Protein AF-A0A3N5JFJ9-F1 (afdb_monomer)

pLDDT: mean 79.12, std 20.41, range [39.06, 98.81]

Structure (mmCIF, N/CA/C/O backbone):
data_AF-A0A3N5JFJ9-F1
#
_entry.id   AF-A0A3N5JFJ9-F1
#
loop_
_atom_site.group_PDB
_atom_site.id
_atom_site.type_symbol
_atom_site.label_atom_id
_atom_site.label_alt_id
_atom_site.label_comp_id
_atom_site.label_asym_id
_atom_site.label_entity_id
_atom_site.label_seq_id
_atom_site.pdbx_PDB_ins_code
_atom_site.Cartn_x
_atom_site.Cartn_y
_atom_site.Cartn_z
_atom_site.occupancy
_atom_site.B_iso_or_equiv
_atom_site.auth_seq_id
_atom_site.auth_comp_id
_atom_site.auth_asym_id
_atom_site.auth_atom_id
_atom_site.pdbx_PDB_model_num
ATOM 1 N N . MET A 1 1 ? -21.933 29.190 -49.674 1.00 53.38 1 MET A N 1
ATOM 2 C CA . MET A 1 1 ? -20.511 29.135 -49.248 1.00 53.38 1 MET A CA 1
ATOM 3 C C . MET A 1 1 ? -19.899 27.724 -49.278 1.00 53.38 1 MET A C 1
ATOM 5 O O . MET A 1 1 ? -18.706 27.602 -49.064 1.00 53.38 1 MET A O 1
ATOM 9 N N . LEU A 1 2 ? -20.649 26.671 -49.641 1.00 54.38 2 LEU A N 1
ATOM 10 C CA . LEU A 1 2 ? -20.166 25.278 -49.616 1.00 54.38 2 LEU A CA 1
ATOM 11 C C . LEU A 1 2 ? -19.364 24.843 -50.866 1.00 54.38 2 LEU A C 1
ATOM 13 O O . LEU A 1 2 ? -18.671 23.836 -50.851 1.00 54.38 2 LEU A O 1
ATOM 17 N N . LYS A 1 3 ? -19.412 25.621 -51.956 1.00 52.00 3 LYS A N 1
ATOM 18 C CA . LYS A 1 3 ? -18.804 25.254 -53.252 1.00 52.00 3 LYS A CA 1
ATOM 19 C C . LYS A 1 3 ? -17.309 25.593 -53.380 1.00 52.00 3 LYS A C 1
ATOM 21 O O . LYS A 1 3 ? -16.686 25.204 -54.358 1.00 52.00 3 LYS A O 1
ATOM 26 N N . ARG A 1 4 ? -16.735 26.320 -52.410 1.00 53.75 4 ARG A N 1
ATOM 27 C CA . ARG A 1 4 ? -15.309 26.716 -52.392 1.00 53.75 4 ARG A CA 1
ATOM 28 C C . ARG A 1 4 ? -14.448 25.904 -51.414 1.00 53.75 4 ARG A C 1
ATOM 30 O O . ARG A 1 4 ? -13.233 26.024 -51.462 1.00 53.75 4 ARG A O 1
ATOM 37 N N . MET A 1 5 ? -15.050 25.065 -50.564 1.00 56.25 5 MET A N 1
ATOM 38 C CA . MET A 1 5 ? -14.323 24.273 -49.554 1.00 56.25 5 MET A CA 1
ATOM 39 C C . MET A 1 5 ? -13.845 22.905 -50.064 1.00 56.25 5 MET A C 1
ATOM 41 O O . MET A 1 5 ? -12.901 22.347 -49.519 1.00 56.25 5 MET A O 1
ATOM 45 N N . ILE A 1 6 ? -14.449 22.383 -51.134 1.00 55.84 6 ILE A N 1
ATOM 46 C CA . ILE A 1 6 ? -14.107 21.073 -51.708 1.00 55.84 6 ILE A CA 1
ATOM 47 C C . ILE A 1 6 ? -12.677 21.024 -52.294 1.00 55.84 6 ILE A C 1
ATOM 49 O O . ILE A 1 6 ? -11.970 20.063 -51.994 1.00 55.84 6 ILE A O 1
ATOM 53 N N . PRO A 1 7 ? -12.178 22.028 -53.053 1.00 54.69 7 PRO A N 1
ATOM 54 C CA . PRO A 1 7 ? -10.813 21.955 -53.581 1.00 54.69 7 PRO A CA 1
ATOM 55 C C . PRO A 1 7 ? -9.741 22.152 -52.497 1.00 54.69 7 PRO A C 1
ATOM 57 O O . PRO A 1 7 ? -8.647 21.620 -52.628 1.00 54.69 7 PRO A O 1
ATOM 60 N N . VAL A 1 8 ? -10.049 22.860 -51.404 1.00 56.94 8 VAL A N 1
ATOM 61 C CA . VAL A 1 8 ? -9.104 23.079 -50.292 1.00 56.94 8 VAL A CA 1
ATOM 62 C C . VAL A 1 8 ? -8.917 21.800 -49.469 1.00 56.94 8 VAL A C 1
ATOM 64 O O . VAL A 1 8 ? -7.800 21.481 -49.073 1.00 56.94 8 VAL A O 1
ATOM 67 N N . LEU A 1 9 ? -9.989 21.026 -49.274 1.00 55.19 9 LEU A N 1
ATOM 68 C CA . LEU A 1 9 ? -9.948 19.770 -48.519 1.00 55.19 9 LEU A CA 1
ATOM 69 C C . LEU A 1 9 ? -9.221 18.649 -49.288 1.00 55.19 9 LEU A C 1
ATOM 71 O O . LEU A 1 9 ? -8.519 17.840 -48.687 1.00 55.19 9 LEU A O 1
ATOM 75 N N . LEU A 1 10 ? -9.321 18.649 -50.624 1.00 55.25 10 LEU A N 1
ATOM 76 C CA . LEU A 1 10 ? -8.607 17.712 -51.503 1.00 55.25 10 LEU A CA 1
ATOM 77 C C . LEU A 1 10 ? -7.096 17.993 -51.578 1.00 55.25 10 LEU A C 1
ATOM 79 O O . LEU A 1 10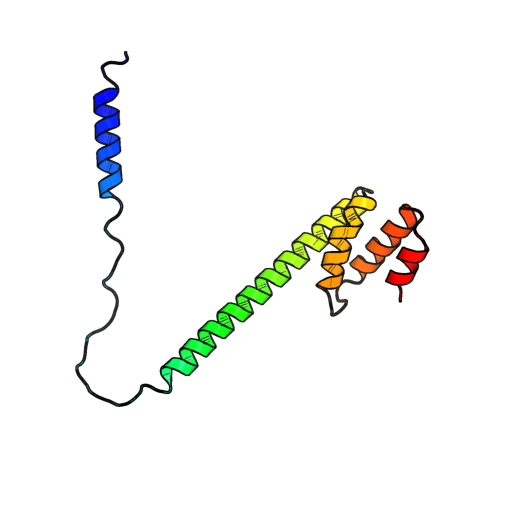 ? -6.303 17.054 -51.587 1.00 55.25 10 LEU A O 1
ATOM 83 N N . VAL A 1 11 ? -6.685 19.266 -51.570 1.00 58.34 11 VAL A N 1
ATOM 84 C CA . VAL A 1 11 ? -5.259 19.648 -51.540 1.00 58.34 11 VAL A CA 1
ATOM 85 C C . VAL A 1 11 ? -4.621 19.311 -50.187 1.00 58.34 11 VAL A C 1
ATOM 87 O O . VAL A 1 11 ? -3.481 18.850 -50.144 1.00 58.34 11 VAL A O 1
ATOM 90 N N . PHE A 1 12 ? -5.361 19.456 -49.083 1.00 55.00 12 PHE A N 1
ATOM 91 C CA . PHE A 1 12 ? -4.866 19.105 -47.747 1.00 55.00 12 PHE A CA 1
ATOM 92 C C . PHE A 1 12 ? -4.692 17.587 -47.561 1.00 55.00 12 PHE A C 1
ATOM 94 O O . PHE A 1 12 ? -3.727 17.151 -46.939 1.00 55.00 12 PHE A O 1
ATOM 101 N N . ALA A 1 13 ? -5.573 16.771 -48.152 1.00 54.09 13 ALA A N 1
ATOM 102 C CA . ALA A 1 13 ? -5.462 15.310 -48.107 1.00 54.09 13 ALA A CA 1
ATOM 103 C C . ALA A 1 13 ? -4.265 14.7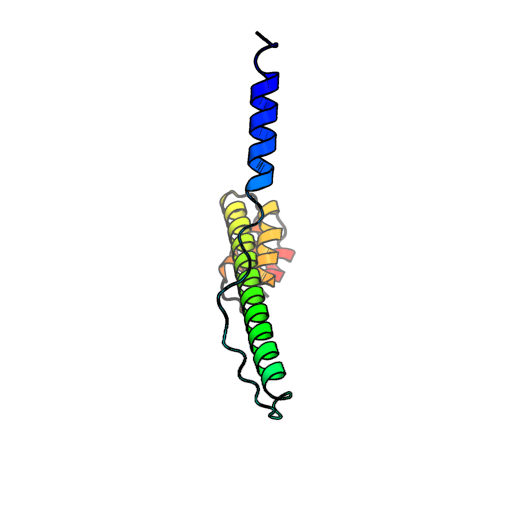68 -48.919 1.00 54.09 13 ALA A C 1
ATOM 105 O O . ALA A 1 13 ? -3.643 13.786 -48.517 1.00 54.09 13 ALA A O 1
ATOM 106 N N . LEU A 1 14 ? -3.896 15.427 -50.024 1.00 53.16 14 LEU A N 1
ATOM 107 C CA . LEU A 1 14 ? -2.733 15.053 -50.844 1.00 53.16 14 LEU A CA 1
ATOM 108 C C . LEU A 1 14 ? -1.386 15.413 -50.191 1.00 53.16 14 LEU A C 1
ATOM 110 O O . LEU A 1 14 ? -0.402 14.711 -50.407 1.00 53.16 14 LEU A O 1
ATOM 114 N N . LEU A 1 15 ? -1.340 16.453 -49.352 1.00 52.84 15 LEU A N 1
ATOM 115 C CA . LEU A 1 15 ? -0.125 16.862 -48.633 1.00 52.84 15 LEU A CA 1
ATOM 116 C C . LEU A 1 15 ? 0.230 15.954 -47.443 1.00 52.84 15 LEU A C 1
ATOM 118 O O . LEU A 1 15 ? 1.400 15.862 -47.080 1.00 52.84 15 LEU A O 1
ATOM 122 N N . ILE A 1 16 ? -0.736 15.236 -46.862 1.00 53.28 16 ILE A N 1
ATOM 123 C CA . ILE A 1 16 ? -0.491 14.341 -45.715 1.00 53.28 16 ILE A CA 1
ATOM 124 C C . ILE A 1 16 ? 0.158 13.014 -46.159 1.00 53.28 16 ILE A C 1
ATOM 126 O O . ILE A 1 16 ? 0.963 12.443 -45.426 1.00 53.28 16 ILE A O 1
ATOM 130 N N . MET A 1 17 ? -0.092 12.562 -47.393 1.00 51.09 17 MET A N 1
ATOM 131 C CA . MET A 1 17 ? 0.480 11.315 -47.933 1.00 51.09 17 MET A CA 1
ATOM 132 C C . MET A 1 17 ? 1.936 11.451 -48.418 1.00 51.09 17 MET A C 1
ATOM 134 O O . MET A 1 17 ? 2.575 10.443 -48.706 1.00 51.09 17 MET A O 1
ATOM 138 N N . ALA A 1 18 ? 2.491 12.667 -48.467 1.00 49.81 18 ALA A N 1
ATOM 139 C CA . ALA A 1 18 ? 3.899 12.912 -48.805 1.00 49.81 18 ALA A CA 1
ATOM 140 C C . ALA A 1 18 ? 4.827 12.998 -47.571 1.00 49.81 18 ALA A C 1
ATOM 142 O O . ALA A 1 18 ? 6.041 13.102 -47.723 1.00 49.81 18 ALA A O 1
ATOM 143 N N . GLY A 1 19 ? 4.281 12.948 -46.348 1.00 49.28 19 GLY A N 1
ATOM 144 C CA . GLY A 1 19 ? 5.040 13.132 -45.101 1.00 49.28 19 GLY A CA 1
ATOM 145 C C . GLY A 1 19 ? 5.549 11.854 -44.422 1.00 49.28 19 GLY A C 1
ATOM 146 O O . GLY A 1 19 ? 6.218 11.947 -43.398 1.00 49.28 19 GLY A O 1
ATOM 147 N N . MET A 1 20 ? 5.246 10.662 -44.949 1.00 55.59 20 MET A N 1
ATOM 148 C CA . MET A 1 20 ? 5.580 9.378 -44.304 1.00 55.59 20 MET A CA 1
ATOM 149 C C . MET A 1 20 ? 6.510 8.495 -45.145 1.00 55.59 20 MET A C 1
ATOM 151 O O . MET A 1 20 ? 6.276 7.296 -45.278 1.00 55.59 20 MET A O 1
ATOM 155 N N . MET A 1 21 ? 7.576 9.059 -45.722 1.00 52.34 21 MET A N 1
ATOM 156 C CA . MET A 1 21 ? 8.591 8.227 -46.383 1.00 52.34 21 MET A CA 1
ATOM 157 C C . MET A 1 21 ? 10.001 8.834 -46.420 1.00 52.34 21 MET A C 1
ATOM 159 O O . MET A 1 21 ? 10.680 8.754 -47.433 1.00 52.34 21 MET A O 1
ATOM 163 N N . THR A 1 22 ? 10.491 9.418 -45.322 1.00 55.62 22 THR A N 1
ATOM 164 C CA . THR A 1 22 ? 11.926 9.761 -45.206 1.00 55.62 22 THR A CA 1
ATOM 165 C C . THR A 1 22 ? 12.452 9.596 -43.783 1.00 55.62 22 THR A C 1
ATOM 167 O O . THR A 1 22 ? 12.989 10.530 -43.198 1.00 55.62 22 THR A O 1
ATOM 170 N N . THR A 1 23 ? 12.319 8.410 -43.198 1.00 59.91 23 THR A N 1
ATOM 171 C CA . THR A 1 23 ? 13.077 8.054 -41.986 1.00 59.91 23 THR A CA 1
ATOM 172 C C . THR A 1 23 ? 13.423 6.575 -41.995 1.00 59.91 23 THR A C 1
ATOM 174 O O . THR A 1 23 ? 12.941 5.794 -41.184 1.00 59.91 23 THR A O 1
ATOM 177 N N . ALA A 1 24 ? 14.299 6.174 -42.914 1.00 53.41 24 ALA A N 1
ATOM 178 C CA . ALA A 1 24 ? 15.090 4.974 -42.706 1.00 53.41 24 ALA A CA 1
ATOM 179 C C . ALA A 1 24 ? 16.392 5.032 -43.512 1.00 53.41 24 ALA A C 1
ATOM 181 O O . ALA A 1 24 ? 16.375 5.130 -44.733 1.00 53.41 24 ALA A O 1
ATOM 182 N N . MET A 1 25 ? 17.488 4.845 -42.778 1.00 58.88 25 MET A N 1
ATOM 183 C CA . MET A 1 25 ? 18.763 4.287 -43.233 1.00 58.88 25 MET A CA 1
ATOM 184 C C . MET A 1 25 ? 19.706 5.248 -43.954 1.00 58.88 25 MET A C 1
ATOM 186 O O . MET A 1 25 ? 19.619 5.419 -45.159 1.00 58.88 25 MET A O 1
ATOM 190 N N . LEU A 1 26 ? 20.669 5.795 -43.202 1.00 59.41 26 LEU A N 1
ATOM 191 C CA . LEU A 1 26 ? 22.074 5.913 -43.622 1.00 59.41 26 LEU A CA 1
ATOM 192 C C . LEU A 1 26 ? 22.942 6.384 -42.442 1.00 59.41 26 LEU A C 1
ATOM 194 O O . LEU A 1 26 ? 23.519 7.464 -42.451 1.00 59.41 26 LEU A O 1
ATOM 198 N N . THR A 1 27 ? 23.060 5.529 -41.423 1.00 61.56 27 THR A N 1
ATOM 199 C CA . THR A 1 27 ? 24.183 5.594 -40.477 1.00 61.56 27 THR A CA 1
ATOM 200 C C . THR A 1 27 ? 24.544 4.168 -40.078 1.00 61.56 27 THR A C 1
ATOM 202 O O . THR A 1 27 ? 23.850 3.560 -39.269 1.00 61.56 27 THR A O 1
ATOM 205 N N . GLY A 1 28 ? 25.595 3.601 -40.678 1.00 43.38 28 GLY A N 1
ATOM 206 C CA . GLY A 1 28 ? 26.080 2.281 -40.270 1.00 43.38 28 GLY A CA 1
ATOM 207 C C . GLY A 1 28 ? 26.979 1.565 -41.273 1.00 43.38 28 GLY A C 1
ATOM 208 O O . GLY A 1 28 ? 26.510 0.722 -42.021 1.00 43.38 28 GLY A O 1
ATOM 209 N N . CYS A 1 29 ? 28.272 1.881 -41.194 1.00 46.56 29 CYS A N 1
ATOM 210 C CA . CYS A 1 29 ? 29.416 0.978 -41.365 1.00 46.56 29 CYS A CA 1
ATOM 211 C C . CYS A 1 29 ? 29.615 0.262 -42.716 1.00 46.56 29 CYS A C 1
ATOM 213 O O . CYS A 1 29 ? 29.038 -0.780 -43.003 1.00 46.56 29 CYS A O 1
ATOM 215 N N . THR A 1 30 ? 30.576 0.799 -43.473 1.00 44.84 30 THR A N 1
ATOM 216 C CA . THR A 1 30 ? 31.616 0.068 -44.222 1.00 44.84 30 THR A CA 1
ATOM 217 C C . THR A 1 30 ? 31.570 -1.459 -44.084 1.00 44.84 30 THR A C 1
ATOM 219 O O . THR A 1 30 ? 32.041 -2.019 -43.091 1.00 44.84 30 THR A O 1
ATOM 222 N N . ALA A 1 31 ? 31.076 -2.130 -45.124 1.00 43.22 31 ALA A N 1
ATOM 223 C CA . ALA A 1 31 ? 31.306 -3.549 -45.344 1.00 43.22 31 ALA A CA 1
ATOM 224 C C . ALA A 1 31 ? 32.775 -3.749 -45.749 1.00 43.22 31 ALA A C 1
ATOM 226 O O . ALA A 1 31 ? 33.147 -3.571 -46.908 1.00 43.22 31 ALA A O 1
ATOM 227 N N . THR A 1 32 ? 33.618 -4.084 -44.771 1.00 52.94 32 THR A N 1
ATOM 228 C CA . THR A 1 32 ? 34.882 -4.765 -45.042 1.00 52.94 32 THR A CA 1
ATOM 229 C C . THR A 1 32 ? 34.579 -6.253 -45.176 1.00 52.94 32 THR A C 1
ATOM 231 O O . THR A 1 32 ? 34.055 -6.894 -44.264 1.00 52.94 32 THR A O 1
ATOM 234 N N . THR A 1 33 ? 34.843 -6.790 -46.360 1.00 51.53 33 THR A N 1
ATOM 235 C CA . THR A 1 33 ? 34.843 -8.223 -46.627 1.00 51.53 33 THR A CA 1
ATOM 236 C C . THR A 1 33 ? 36.029 -8.834 -45.890 1.00 51.53 33 THR A C 1
ATOM 238 O O . THR A 1 33 ? 37.177 -8.630 -46.273 1.00 51.53 33 THR A O 1
ATOM 241 N N . GLY A 1 34 ? 35.755 -9.587 -44.829 1.00 39.06 34 GLY A N 1
ATOM 242 C CA . GLY A 1 34 ? 36.763 -10.34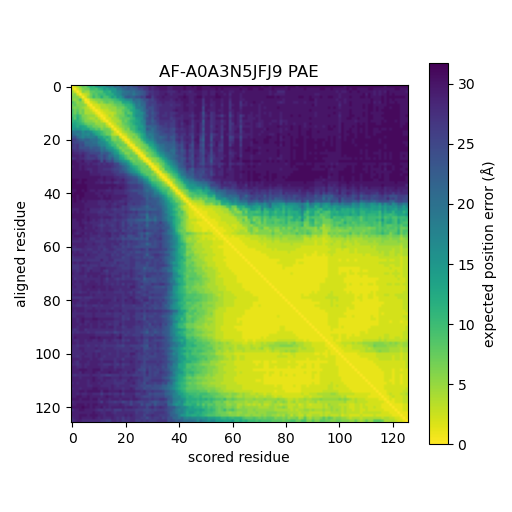5 -44.098 1.00 39.06 34 GLY A CA 1
ATOM 243 C C . GLY A 1 34 ? 36.102 -11.489 -43.349 1.00 39.06 34 GLY A C 1
ATOM 244 O O . GLY A 1 34 ? 35.457 -11.275 -42.328 1.00 39.06 34 GLY A O 1
ATOM 245 N N . GLY A 1 35 ? 36.228 -12.700 -43.893 1.00 49.81 35 GLY A N 1
ATOM 246 C CA . GLY A 1 35 ? 35.816 -13.922 -43.216 1.00 49.81 35 GLY A CA 1
ATOM 247 C C . GLY A 1 35 ? 36.535 -14.074 -41.877 1.00 49.81 35 GLY A C 1
ATOM 248 O O . GLY A 1 35 ? 37.717 -13.765 -41.753 1.00 49.81 35 GLY A O 1
ATOM 249 N N . GLY A 1 36 ? 35.812 -14.555 -40.871 1.00 40.09 36 GLY A N 1
ATOM 250 C CA . GLY A 1 36 ? 36.379 -14.768 -39.548 1.00 40.09 36 GLY A CA 1
ATOM 251 C C . GLY A 1 36 ? 35.319 -15.152 -38.531 1.00 40.09 36 GLY A C 1
ATOM 252 O O . GLY A 1 36 ? 34.758 -14.300 -37.856 1.00 40.09 36 GLY A O 1
ATOM 253 N N . THR A 1 37 ? 35.039 -16.450 -38.466 1.00 47.06 37 THR A N 1
ATOM 254 C CA . THR A 1 37 ? 34.652 -17.228 -37.281 1.00 47.06 37 THR A CA 1
ATOM 255 C C . THR A 1 37 ? 34.455 -16.422 -35.983 1.00 47.06 37 THR A C 1
ATOM 257 O O . THR A 1 37 ? 35.407 -16.229 -35.232 1.00 47.06 37 THR A O 1
ATOM 260 N N . ALA A 1 38 ? 33.225 -15.989 -35.674 1.00 46.12 38 ALA A N 1
ATOM 261 C CA . ALA A 1 38 ? 32.890 -15.403 -34.366 1.00 46.12 38 ALA A CA 1
ATOM 262 C C . ALA A 1 38 ? 31.374 -15.420 -34.067 1.00 46.12 38 ALA A C 1
ATOM 264 O O . ALA A 1 38 ? 30.801 -14.407 -33.677 1.00 46.12 38 ALA A O 1
ATOM 265 N N . THR A 1 39 ? 30.688 -16.550 -34.259 1.00 47.91 39 THR A N 1
ATOM 266 C CA . THR A 1 39 ? 29.212 -16.594 -34.133 1.00 47.91 39 THR A CA 1
ATOM 267 C C . THR A 1 39 ? 28.701 -17.014 -32.747 1.00 47.91 39 THR A C 1
ATOM 269 O O . THR A 1 39 ? 27.499 -17.032 -32.529 1.00 47.91 39 THR A O 1
ATOM 272 N N . THR A 1 40 ? 29.563 -17.313 -31.770 1.00 49.38 40 THR A N 1
ATOM 273 C CA . THR A 1 40 ? 29.098 -17.811 -30.456 1.00 49.38 40 THR A CA 1
ATOM 274 C C . THR A 1 40 ? 29.150 -16.804 -29.304 1.00 49.38 40 THR A C 1
ATOM 276 O O . THR A 1 40 ? 28.375 -16.955 -28.376 1.00 49.38 40 THR A O 1
ATOM 279 N N . LYS A 1 41 ? 29.972 -15.742 -29.342 1.00 52.38 41 LYS A N 1
ATOM 280 C CA . LYS A 1 41 ? 30.078 -14.778 -28.215 1.00 52.38 41 LYS A CA 1
ATOM 281 C C . LYS A 1 41 ? 29.127 -13.575 -28.288 1.00 52.38 41 LYS A C 1
ATOM 283 O O . LYS A 1 41 ? 28.810 -12.984 -27.262 1.00 52.38 41 LYS A O 1
ATOM 288 N N . SER A 1 42 ? 28.680 -13.187 -29.481 1.00 54.00 42 SER A N 1
ATOM 289 C CA . SER A 1 42 ? 27.846 -11.991 -29.682 1.00 54.00 42 SER A CA 1
ATOM 290 C C . SER A 1 42 ? 26.374 -12.208 -29.324 1.00 54.00 42 SER A C 1
ATOM 292 O O . SER A 1 42 ? 25.691 -11.262 -28.935 1.00 54.00 42 SER A O 1
ATOM 294 N N . VAL A 1 43 ? 25.891 -13.450 -29.420 1.00 59.16 43 VAL A N 1
ATOM 295 C CA . VAL A 1 43 ? 24.507 -13.816 -29.089 1.00 59.16 43 VAL A CA 1
ATOM 296 C C . VAL A 1 43 ? 24.290 -13.788 -27.574 1.00 59.16 43 VAL A C 1
ATOM 298 O O . VAL A 1 43 ? 23.291 -13.238 -27.115 1.00 59.16 43 VAL A O 1
ATOM 301 N N . ASP A 1 44 ? 25.266 -14.267 -26.798 1.00 63.00 44 ASP A N 1
ATOM 302 C CA . ASP A 1 44 ? 25.196 -14.279 -25.333 1.00 63.00 44 ASP A CA 1
ATOM 303 C C . ASP A 1 44 ? 25.225 -12.860 -24.749 1.00 63.00 44 ASP A C 1
ATOM 305 O O . ASP A 1 44 ? 24.435 -12.529 -23.866 1.00 63.00 44 ASP A O 1
ATOM 309 N N . GLU A 1 45 ? 26.074 -11.970 -25.275 1.00 71.69 45 GLU A N 1
ATOM 310 C CA . GLU A 1 45 ? 26.149 -10.586 -24.791 1.00 71.69 45 GLU A CA 1
ATOM 311 C C . GLU A 1 45 ? 24.908 -9.760 -25.179 1.00 71.69 45 GLU A C 1
ATOM 313 O O . GLU A 1 45 ? 24.442 -8.925 -24.398 1.00 71.69 45 GLU A O 1
ATOM 318 N N . ALA A 1 46 ? 24.330 -10.003 -26.361 1.00 75.12 46 ALA A N 1
ATOM 319 C CA . ALA A 1 46 ? 23.078 -9.375 -26.781 1.00 75.12 46 ALA A CA 1
ATOM 320 C C . ALA A 1 46 ? 21.881 -9.867 -25.947 1.00 75.12 46 ALA A C 1
ATOM 322 O O . ALA A 1 46 ? 21.079 -9.045 -25.498 1.00 75.12 46 ALA A O 1
ATOM 323 N N . ALA A 1 47 ? 21.802 -11.173 -25.670 1.00 78.38 47 ALA A N 1
ATOM 324 C CA . ALA A 1 47 ? 20.766 -11.765 -24.824 1.00 78.38 47 ALA A CA 1
ATOM 325 C C . ALA A 1 47 ? 20.867 -11.286 -23.366 1.00 78.38 47 ALA A C 1
ATOM 327 O O . ALA A 1 47 ? 19.852 -10.955 -22.755 1.00 78.38 47 ALA A O 1
ATOM 328 N N . LEU A 1 48 ? 22.081 -11.157 -22.818 1.00 80.50 48 LEU A N 1
ATOM 329 C CA . LEU A 1 48 ? 22.305 -10.600 -21.478 1.00 80.50 48 LEU A CA 1
ATOM 330 C C . LEU A 1 48 ? 21.911 -9.121 -21.395 1.00 80.50 48 LEU A C 1
ATOM 332 O O . LEU A 1 48 ? 21.246 -8.716 -20.442 1.00 80.50 48 LEU A O 1
ATOM 336 N N . LYS A 1 49 ? 22.266 -8.311 -22.401 1.00 80.25 49 LYS A N 1
ATOM 337 C CA . LYS A 1 49 ? 21.847 -6.899 -22.477 1.00 80.25 49 LYS A CA 1
ATOM 338 C C . LYS A 1 49 ? 20.334 -6.760 -22.612 1.00 80.25 49 LYS A C 1
ATOM 340 O O . LYS A 1 49 ? 19.767 -5.823 -22.056 1.00 80.25 49 LYS A O 1
ATOM 345 N N . GLN A 1 50 ? 19.684 -7.657 -23.347 1.00 79.88 50 GLN A N 1
ATOM 346 C CA . GLN A 1 50 ? 18.231 -7.669 -23.468 1.00 79.88 50 GLN A CA 1
ATOM 347 C C . GLN A 1 50 ? 17.565 -8.065 -22.146 1.00 79.88 50 GLN A C 1
ATOM 349 O O . GLN A 1 50 ? 16.713 -7.323 -21.663 1.00 79.88 50 GLN A O 1
ATOM 354 N N . LYS A 1 51 ? 18.028 -9.140 -21.503 1.00 86.31 51 LYS A N 1
ATOM 355 C CA . LYS A 1 51 ? 17.536 -9.569 -20.191 1.00 86.31 51 LYS A CA 1
ATOM 356 C C . LYS A 1 51 ? 17.707 -8.482 -19.127 1.00 86.31 51 LYS A C 1
ATOM 358 O O . LYS A 1 51 ? 16.766 -8.180 -18.412 1.00 86.31 51 LYS A O 1
ATOM 363 N N . ALA A 1 52 ? 18.858 -7.808 -19.081 1.00 85.44 52 ALA A N 1
ATOM 364 C CA . ALA A 1 52 ? 19.084 -6.704 -18.146 1.00 85.44 52 ALA A CA 1
ATOM 365 C C . ALA A 1 52 ? 18.129 -5.515 -18.375 1.00 85.44 52 ALA A C 1
ATOM 367 O O . ALA A 1 52 ? 17.696 -4.871 -17.420 1.00 85.44 52 ALA A O 1
ATOM 368 N N . LYS A 1 53 ? 17.776 -5.220 -19.635 1.00 81.31 53 LYS A N 1
ATOM 369 C CA . LYS A 1 53 ? 16.768 -4.197 -19.959 1.00 81.31 53 LYS A CA 1
ATOM 370 C C . LYS A 1 53 ? 15.370 -4.628 -19.519 1.00 81.31 53 LYS A C 1
ATOM 372 O O . LYS A 1 53 ? 14.637 -3.810 -18.973 1.00 81.31 53 LYS A O 1
ATOM 377 N N . GLU A 1 54 ? 15.011 -5.888 -19.745 1.00 84.94 54 GLU A N 1
ATOM 378 C CA . GLU A 1 54 ? 13.728 -6.457 -19.325 1.00 84.94 54 GLU A CA 1
ATOM 379 C C . GLU A 1 54 ? 13.600 -6.479 -17.796 1.00 84.94 54 GLU A C 1
ATOM 381 O O . GLU A 1 54 ? 12.584 -6.026 -17.272 1.00 84.94 54 GLU A O 1
ATOM 386 N N . ASP A 1 55 ? 14.653 -6.883 -17.084 1.00 87.12 55 ASP A N 1
ATOM 387 C CA . ASP A 1 55 ? 14.722 -6.873 -15.619 1.00 87.12 55 ASP A CA 1
ATOM 388 C C . ASP A 1 55 ? 14.604 -5.442 -15.062 1.00 87.12 55 ASP A C 1
ATOM 390 O O . ASP A 1 55 ? 13.863 -5.193 -14.107 1.00 87.12 55 ASP A O 1
ATOM 394 N N . SER A 1 56 ? 15.275 -4.468 -15.690 1.00 87.31 56 SER A N 1
ATOM 395 C CA . SER A 1 56 ? 15.151 -3.051 -15.318 1.00 87.31 56 SER A CA 1
ATOM 396 C C . SER A 1 56 ? 13.731 -2.522 -15.533 1.00 87.31 56 SER A C 1
ATOM 398 O O . SER A 1 56 ? 13.202 -1.812 -14.679 1.00 87.31 56 SER A O 1
ATOM 400 N N . LEU A 1 57 ? 13.098 -2.872 -16.653 1.00 89.88 57 LEU A N 1
ATOM 401 C CA . LEU A 1 57 ? 11.724 -2.472 -16.958 1.00 89.88 57 LEU A CA 1
ATOM 402 C C . LEU A 1 57 ? 10.723 -3.140 -16.001 1.00 89.88 57 LEU A C 1
ATOM 404 O O . LEU A 1 57 ? 9.745 -2.518 -15.590 1.00 89.88 57 LEU A O 1
ATOM 408 N N . ALA A 1 58 ? 10.953 -4.402 -15.637 1.00 92.06 58 ALA A N 1
ATOM 409 C CA . ALA A 1 58 ? 10.138 -5.115 -14.661 1.00 92.06 58 ALA A CA 1
ATOM 410 C C . ALA A 1 58 ? 10.219 -4.447 -13.283 1.00 92.06 58 ALA A C 1
ATOM 412 O O . ALA A 1 58 ? 9.184 -4.232 -12.651 1.00 92.06 58 ALA A O 1
ATOM 413 N N . LYS A 1 59 ? 11.423 -4.041 -12.861 1.00 92.12 59 LYS A N 1
ATOM 414 C CA . LYS A 1 59 ? 11.623 -3.279 -11.625 1.00 92.12 59 LYS A CA 1
ATOM 415 C C . LYS A 1 59 ? 10.876 -1.945 -11.649 1.00 92.12 59 LYS A C 1
ATOM 417 O O . LYS A 1 59 ? 10.158 -1.641 -10.704 1.00 92.12 59 LYS A O 1
ATOM 422 N N . GLU A 1 60 ? 10.993 -1.180 -12.731 1.00 93.12 60 GLU A N 1
ATOM 423 C CA . GLU A 1 60 ? 10.299 0.107 -12.867 1.00 93.12 60 GLU A CA 1
ATOM 424 C C . GLU A 1 60 ? 8.772 -0.057 -12.822 1.00 93.12 60 GLU A C 1
ATOM 426 O O . GLU A 1 60 ? 8.078 0.698 -12.138 1.00 93.12 60 GLU A O 1
ATOM 431 N N . LYS A 1 61 ? 8.236 -1.070 -13.515 1.00 93.69 61 LYS A N 1
ATOM 432 C CA . LYS A 1 61 ? 6.804 -1.397 -13.469 1.00 93.69 61 LYS A CA 1
ATOM 433 C C . LYS A 1 61 ? 6.359 -1.729 -12.053 1.00 93.69 61 LYS A C 1
ATOM 435 O O . LYS A 1 61 ? 5.350 -1.193 -11.603 1.00 93.69 61 LYS A O 1
ATOM 440 N N . TYR A 1 62 ? 7.123 -2.565 -11.358 1.00 93.44 62 TYR A 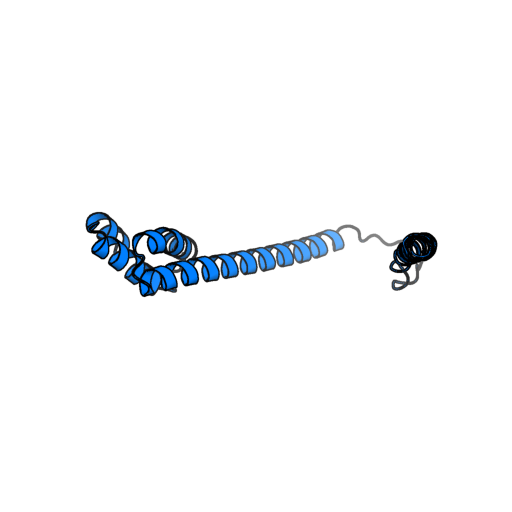N 1
ATOM 441 C CA . TYR A 1 62 ? 6.860 -2.920 -9.971 1.00 93.44 62 TYR A CA 1
ATOM 442 C C . TYR A 1 62 ? 6.854 -1.674 -9.064 1.00 93.44 62 TYR A C 1
ATOM 444 O O . TYR A 1 62 ? 5.880 -1.448 -8.344 1.00 93.44 62 TYR A O 1
ATOM 452 N N . ASP A 1 63 ? 7.877 -0.818 -9.159 1.00 94.69 63 ASP A N 1
ATOM 453 C CA . ASP A 1 63 ? 7.996 0.393 -8.336 1.00 94.69 63 ASP A CA 1
ATOM 454 C C . ASP A 1 63 ? 6.827 1.359 -8.611 1.00 94.69 63 ASP A C 1
ATOM 456 O O . ASP A 1 63 ? 6.238 1.936 -7.690 1.00 94.69 63 ASP A O 1
ATOM 460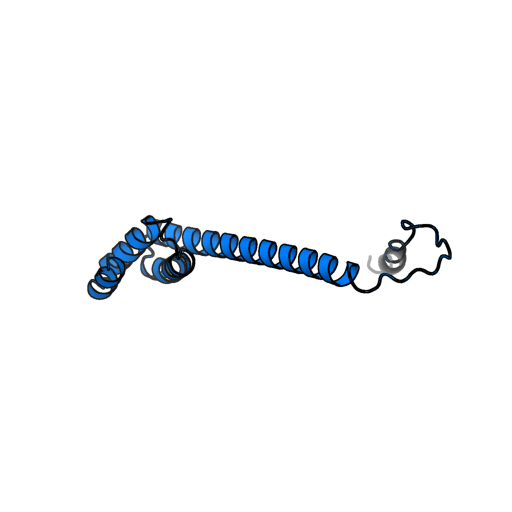 N N . ARG A 1 64 ? 6.429 1.492 -9.883 1.00 97.00 64 ARG A N 1
ATOM 461 C CA . ARG A 1 64 ? 5.274 2.297 -10.294 1.00 97.00 64 ARG A CA 1
ATOM 462 C C . ARG A 1 64 ? 3.961 1.737 -9.753 1.00 97.00 64 ARG A C 1
ATOM 464 O O . ARG A 1 64 ? 3.118 2.502 -9.284 1.00 97.00 64 ARG A O 1
ATOM 471 N N . GLU A 1 65 ? 3.756 0.428 -9.844 1.00 97.56 65 GLU A N 1
ATOM 472 C CA . GLU A 1 65 ? 2.549 -0.220 -9.331 1.00 97.56 65 GLU A CA 1
ATOM 473 C C . GLU A 1 65 ? 2.422 -0.073 -7.818 1.00 97.56 65 GLU A C 1
ATOM 475 O O . GLU A 1 65 ? 1.327 0.230 -7.336 1.00 97.56 65 GLU A O 1
ATOM 480 N N . PHE A 1 66 ? 3.533 -0.217 -7.095 1.00 97.88 66 PHE A N 1
ATOM 481 C CA . PHE A 1 66 ? 3.586 0.029 -5.660 1.00 97.88 66 PHE A CA 1
ATOM 482 C C . PHE A 1 66 ? 3.199 1.475 -5.339 1.00 97.88 66 PHE A C 1
ATOM 484 O O . PHE A 1 66 ? 2.290 1.705 -4.541 1.00 97.88 66 PHE A O 1
ATOM 491 N N . ALA A 1 67 ? 3.823 2.451 -6.007 1.00 97.88 67 ALA A N 1
ATOM 492 C CA . ALA A 1 67 ? 3.553 3.866 -5.768 1.00 97.88 67 ALA A CA 1
ATOM 493 C C . ALA A 1 67 ? 2.076 4.228 -6.008 1.00 97.88 67 ALA A C 1
ATOM 495 O O . ALA A 1 67 ? 1.477 4.959 -5.217 1.00 97.88 67 ALA A O 1
ATOM 496 N N . ILE A 1 68 ? 1.464 3.692 -7.069 1.00 98.38 68 ILE A N 1
ATOM 497 C CA . ILE A 1 68 ? 0.042 3.910 -7.370 1.00 98.38 68 ILE A CA 1
ATOM 498 C C . ILE A 1 68 ? -0.846 3.275 -6.298 1.00 98.38 68 ILE A C 1
ATOM 500 O O . ILE A 1 68 ? -1.771 3.924 -5.810 1.00 98.38 68 ILE A O 1
ATOM 504 N N . ALA A 1 69 ? -0.582 2.019 -5.936 1.00 98.56 69 ALA A N 1
ATOM 505 C CA . ALA A 1 69 ? -1.371 1.296 -4.945 1.00 98.56 69 ALA A CA 1
ATOM 506 C C . ALA A 1 69 ? -1.319 1.991 -3.578 1.00 98.56 69 ALA A C 1
ATOM 508 O O . ALA A 1 69 ? -2.366 2.284 -2.997 1.00 98.56 69 ALA A O 1
ATOM 509 N N . PHE A 1 70 ? -0.112 2.327 -3.119 1.00 98.38 70 PHE A N 1
ATOM 510 C CA . PHE A 1 70 ? 0.091 2.990 -1.839 1.00 98.38 70 PHE A CA 1
ATOM 511 C C . PHE A 1 70 ? -0.553 4.375 -1.811 1.00 98.38 70 PHE A C 1
ATOM 513 O O . PHE A 1 70 ? -1.355 4.642 -0.924 1.00 98.38 70 PHE A O 1
ATOM 520 N N . SER A 1 71 ? -0.279 5.230 -2.804 1.00 98.44 71 SER A N 1
ATOM 521 C CA . SER A 1 71 ? -0.864 6.579 -2.847 1.00 98.44 71 SER A CA 1
ATOM 522 C C . SER A 1 71 ? -2.391 6.548 -2.892 1.00 98.44 71 SER A C 1
ATOM 524 O O . SER A 1 71 ? -3.043 7.290 -2.166 1.00 98.44 71 SER A O 1
ATOM 526 N N . THR A 1 72 ? -2.977 5.647 -3.682 1.00 98.69 72 THR A N 1
ATOM 527 C CA . THR A 1 72 ? -4.436 5.512 -3.783 1.00 98.69 72 THR A CA 1
ATOM 528 C C . THR A 1 72 ? -5.043 5.070 -2.451 1.00 98.69 72 THR A C 1
ATOM 530 O O . THR A 1 72 ? -6.012 5.665 -1.981 1.00 98.69 72 THR A O 1
ATOM 533 N N . GLY A 1 73 ? -4.457 4.053 -1.815 1.00 98.56 73 GLY A N 1
ATOM 534 C CA . GLY A 1 73 ? -4.899 3.560 -0.511 1.00 98.56 73 GLY A CA 1
ATOM 535 C C . GLY A 1 73 ? -4.789 4.614 0.586 1.00 98.56 73 GLY A C 1
ATOM 536 O O . GLY A 1 73 ? -5.754 4.857 1.310 1.00 98.56 73 GLY A O 1
ATOM 537 N N . HIS A 1 74 ? -3.644 5.291 0.637 1.00 98.56 74 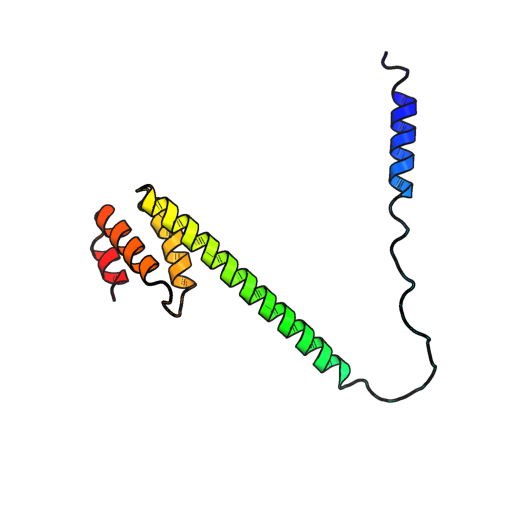HIS A N 1
ATOM 538 C CA . HIS A 1 74 ? -3.349 6.357 1.586 1.00 98.56 74 HIS A CA 1
ATOM 539 C C . HIS A 1 74 ? -4.329 7.531 1.468 1.00 98.56 74 HIS A C 1
ATOM 541 O O . HIS A 1 74 ? -4.866 8.006 2.469 1.00 98.56 74 HIS A O 1
ATOM 547 N N . GLU A 1 75 ? -4.622 7.987 0.247 1.00 98.69 75 GLU A N 1
ATOM 548 C CA . GLU A 1 75 ? -5.568 9.088 0.050 1.00 98.69 75 GLU A CA 1
ATOM 549 C C . GLU A 1 75 ? -7.007 8.682 0.394 1.00 98.69 75 GLU A C 1
ATOM 551 O O . GLU A 1 75 ? -7.738 9.468 1.001 1.00 98.69 75 GLU A O 1
ATOM 556 N N . HIS A 1 76 ? -7.426 7.448 0.093 1.00 98.81 76 HIS A N 1
ATOM 557 C CA . HIS A 1 76 ? -8.720 6.949 0.566 1.00 98.81 76 HIS A CA 1
ATOM 558 C C . HIS A 1 76 ? -8.791 6.891 2.097 1.00 98.81 76 HIS A C 1
ATOM 560 O O . HIS A 1 76 ? -9.798 7.318 2.665 1.00 98.81 76 HIS A O 1
ATOM 566 N N . HIS A 1 77 ? -7.729 6.429 2.768 1.00 98.62 77 HIS A N 1
ATOM 567 C CA . HIS A 1 77 ? -7.656 6.391 4.233 1.00 98.62 77 HIS A CA 1
ATOM 568 C C . HIS A 1 77 ? -7.751 7.797 4.838 1.00 98.62 77 HIS A C 1
ATOM 570 O O . HIS A 1 77 ? -8.621 8.043 5.679 1.00 98.62 77 HIS A O 1
ATOM 576 N N . LYS A 1 78 ? -6.956 8.751 4.338 1.00 98.50 78 LYS A N 1
ATOM 577 C CA . LYS A 1 78 ? -7.008 10.165 4.753 1.00 98.50 78 LYS A CA 1
ATOM 578 C C . LYS A 1 78 ? -8.390 10.782 4.577 1.00 98.50 78 LYS A C 1
ATOM 580 O O . LYS A 1 78 ? -8.842 11.541 5.435 1.00 98.50 78 LYS A O 1
ATOM 585 N N . ASN A 1 79 ? -9.077 10.424 3.496 1.00 98.62 79 ASN A N 1
ATOM 586 C CA . ASN A 1 79 ? -10.437 10.875 3.215 1.00 98.62 79 ASN A CA 1
ATOM 587 C C . ASN A 1 79 ? -11.512 10.107 4.002 1.00 98.62 79 ASN A C 1
ATOM 589 O O . ASN A 1 79 ? -12.696 10.384 3.833 1.00 98.62 79 ASN A O 1
ATOM 593 N N . LYS A 1 80 ? -11.119 9.184 4.892 1.00 98.19 80 LYS A N 1
ATOM 594 C CA . LYS A 1 80 ? -11.998 8.316 5.696 1.00 98.19 80 LYS A CA 1
ATOM 595 C C . LYS A 1 80 ? -12.853 7.353 4.868 1.00 98.19 80 LYS A C 1
ATOM 597 O O . LYS A 1 80 ? -13.796 6.755 5.385 1.00 98.19 80 LYS A O 1
ATOM 602 N N . ASN A 1 81 ? -12.491 7.133 3.607 1.00 98.50 81 ASN A N 1
ATOM 603 C CA . ASN A 1 81 ? -13.094 6.121 2.746 1.00 98.50 81 ASN A CA 1
ATOM 604 C C . ASN A 1 81 ? -12.435 4.766 3.035 1.00 98.50 81 ASN A C 1
ATOM 606 O O . ASN A 1 81 ? -11.761 4.184 2.186 1.00 98.50 81 ASN A O 1
ATOM 610 N N . TYR A 1 82 ? -12.600 4.270 4.264 1.00 98.38 82 TYR A N 1
ATOM 611 C CA . TYR A 1 82 ? -11.870 3.099 4.761 1.00 98.38 82 TYR A CA 1
ATOM 612 C C . TYR A 1 82 ? -12.128 1.833 3.935 1.00 98.38 82 TYR A C 1
ATOM 614 O O . TYR A 1 82 ? -11.213 1.046 3.718 1.00 98.38 82 TYR A O 1
ATOM 622 N N . ALA A 1 83 ? -13.349 1.655 3.421 1.00 98.25 83 ALA A N 1
ATOM 623 C CA . ALA A 1 83 ? -13.683 0.522 2.559 1.00 98.25 83 ALA A CA 1
ATOM 624 C C . ALA A 1 83 ? -12.883 0.537 1.244 1.00 98.25 83 ALA A C 1
ATOM 626 O O . ALA A 1 83 ? -12.348 -0.496 0.837 1.00 98.25 83 ALA A O 1
ATOM 627 N N . ASP A 1 84 ? -12.744 1.711 0.625 1.00 98.44 84 ASP A N 1
ATOM 628 C CA . ASP A 1 84 ? -12.017 1.882 -0.637 1.00 98.44 84 ASP A CA 1
ATOM 629 C C . ASP A 1 84 ? -10.496 1.855 -0.436 1.00 98.44 84 ASP A C 1
ATOM 631 O O . ASP A 1 84 ? -9.758 1.482 -1.347 1.00 98.44 84 ASP A O 1
ATOM 635 N N . ALA A 1 85 ? -10.018 2.195 0.766 1.00 98.56 85 ALA A N 1
ATOM 636 C CA . ALA A 1 85 ? -8.600 2.171 1.120 1.00 98.56 85 ALA A CA 1
ATOM 637 C C . ALA A 1 85 ? -8.020 0.749 1.201 1.00 98.56 85 ALA A C 1
ATOM 639 O O . ALA A 1 85 ? -6.854 0.544 0.863 1.00 98.56 85 ALA A O 1
ATOM 640 N N . ILE A 1 86 ? -8.821 -0.244 1.610 1.00 98.25 86 ILE A N 1
ATOM 641 C CA . ILE A 1 86 ? -8.335 -1.606 1.896 1.00 98.25 86 ILE A CA 1
ATOM 642 C C . ILE A 1 86 ? -7.677 -2.254 0.678 1.00 98.25 86 ILE A C 1
ATOM 644 O O . ILE A 1 86 ? -6.557 -2.748 0.771 1.00 98.25 86 ILE A O 1
ATOM 648 N N . ARG A 1 87 ? -8.354 -2.278 -0.476 1.00 98.31 87 ARG A N 1
ATOM 649 C CA . ARG A 1 87 ? -7.859 -3.020 -1.648 1.00 98.31 87 ARG A CA 1
ATOM 650 C C . ARG A 1 87 ? -6.527 -2.465 -2.189 1.00 98.31 87 ARG A C 1
ATOM 652 O O . ARG A 1 87 ? -5.630 -3.270 -2.440 1.00 98.31 87 ARG A O 1
ATOM 659 N N . PRO A 1 88 ? -6.356 -1.144 -2.382 1.00 98.56 88 PRO A N 1
ATOM 660 C CA . PRO A 1 88 ? -5.068 -0.576 -2.764 1.00 98.56 88 PRO A CA 1
ATOM 661 C C . PRO A 1 88 ? -3.979 -0.793 -1.705 1.00 98.56 88 PRO A C 1
ATOM 663 O O . PRO A 1 88 ? -2.856 -1.129 -2.075 1.00 98.56 88 PRO A O 1
ATOM 666 N N . LEU A 1 89 ? -4.299 -0.657 -0.409 1.00 98.38 89 LEU A N 1
ATOM 667 C CA . LEU A 1 89 ? -3.332 -0.886 0.672 1.00 98.38 89 LEU A CA 1
ATOM 668 C C . LEU A 1 89 ? -2.868 -2.349 0.732 1.00 98.38 89 LEU A C 1
ATOM 670 O O . LEU A 1 89 ? -1.674 -2.587 0.879 1.00 98.38 89 LEU A O 1
ATOM 674 N N . LEU A 1 90 ? -3.765 -3.324 0.538 1.00 97.75 90 LEU A N 1
ATOM 675 C CA . LEU A 1 90 ? -3.392 -4.741 0.416 1.00 97.75 90 LEU A CA 1
ATOM 676 C C . LEU A 1 90 ? -2.444 -4.966 -0.760 1.00 97.75 90 LEU A C 1
ATOM 678 O O . LEU A 1 90 ? -1.390 -5.566 -0.587 1.00 97.75 90 LEU A O 1
ATOM 682 N N . LYS A 1 91 ? -2.762 -4.406 -1.935 1.00 98.06 91 LYS A N 1
ATOM 683 C CA . LYS A 1 91 ? -1.863 -4.497 -3.093 1.00 98.06 91 LYS A CA 1
ATOM 684 C C . LYS A 1 91 ? -0.488 -3.888 -2.787 1.00 98.06 91 LYS A C 1
ATOM 686 O O . LYS A 1 91 ? 0.525 -4.433 -3.212 1.00 98.06 91 LYS A O 1
ATOM 691 N N . ALA A 1 92 ? -0.435 -2.762 -2.077 1.00 97.94 92 ALA A N 1
ATOM 692 C CA . ALA A 1 92 ? 0.830 -2.152 -1.681 1.00 97.94 92 ALA A CA 1
ATOM 693 C C . ALA A 1 92 ? 1.617 -3.042 -0.700 1.00 97.94 92 ALA A C 1
ATOM 695 O O . ALA A 1 92 ? 2.830 -3.162 -0.850 1.00 97.94 92 ALA A O 1
ATOM 696 N N . ALA A 1 93 ? 0.938 -3.696 0.249 1.00 96.19 93 ALA A N 1
ATOM 697 C CA . ALA A 1 93 ? 1.547 -4.646 1.182 1.00 96.19 93 ALA A CA 1
ATOM 698 C C . ALA A 1 93 ? 2.091 -5.900 0.476 1.00 96.19 93 ALA A C 1
ATOM 700 O O . ALA A 1 93 ? 3.198 -6.334 0.784 1.00 96.19 93 ALA A O 1
ATOM 701 N N . ASP A 1 94 ? 1.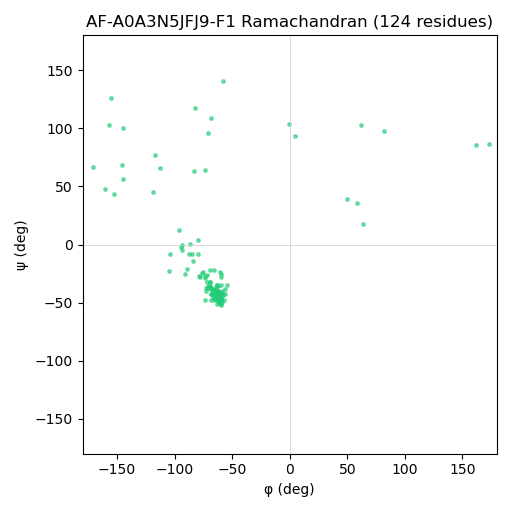351 -6.443 -0.496 1.00 95.94 94 ASP A N 1
ATOM 702 C CA . ASP A 1 94 ? 1.772 -7.602 -1.297 1.00 95.94 94 ASP A CA 1
ATOM 703 C C . ASP A 1 94 ? 3.027 -7.300 -2.123 1.00 95.94 94 ASP A C 1
ATOM 705 O O . ASP A 1 94 ? 3.876 -8.168 -2.333 1.00 95.94 94 ASP A O 1
ATOM 709 N N . LEU A 1 95 ? 3.139 -6.059 -2.603 1.00 95.81 95 LEU A N 1
ATOM 710 C CA . LEU A 1 95 ? 4.317 -5.598 -3.321 1.00 95.81 95 LEU A CA 1
ATOM 711 C C . LEU A 1 95 ? 5.480 -5.384 -2.341 1.00 95.81 95 LEU A C 1
ATOM 713 O O . LEU A 1 95 ? 6.549 -5.931 -2.577 1.00 95.81 95 LEU A O 1
ATOM 717 N N . ASP A 1 96 ? 5.288 -4.696 -1.210 1.00 94.06 96 ASP A N 1
ATOM 718 C CA . ASP A 1 96 ? 6.338 -4.435 -0.209 1.00 94.06 96 ASP A CA 1
ATOM 719 C C . ASP A 1 96 ? 6.717 -5.665 0.643 1.00 94.06 96 ASP A C 1
ATOM 721 O O . ASP A 1 96 ? 6.604 -5.684 1.871 1.00 94.06 96 ASP A O 1
ATOM 725 N N . THR A 1 97 ? 7.262 -6.697 -0.002 1.00 89.19 97 THR A N 1
ATOM 726 C CA . THR A 1 97 ? 7.681 -7.950 0.647 1.00 89.19 97 THR A CA 1
ATOM 727 C C . THR A 1 97 ? 8.761 -7.748 1.712 1.00 89.19 97 THR A C 1
ATOM 729 O O . THR A 1 97 ? 8.923 -8.578 2.603 1.00 89.19 97 THR A O 1
ATOM 732 N N . ALA A 1 98 ? 9.525 -6.657 1.621 1.00 90.62 98 ALA A N 1
ATOM 733 C CA . ALA A 1 98 ? 10.559 -6.294 2.585 1.00 90.62 98 ALA A CA 1
ATOM 734 C C . ALA A 1 98 ? 10.015 -5.489 3.781 1.00 90.62 98 ALA A C 1
ATOM 736 O O . ALA A 1 98 ? 10.801 -5.118 4.654 1.00 90.62 98 ALA A O 1
ATOM 737 N N . LYS A 1 99 ? 8.700 -5.217 3.825 1.00 89.31 99 LYS A N 1
ATOM 738 C CA . LYS A 1 99 ? 8.019 -4.435 4.868 1.00 89.31 99 LYS A CA 1
ATOM 739 C C . LYS A 1 99 ? 8.711 -3.092 5.144 1.00 89.31 99 LYS A C 1
ATOM 741 O O . LYS A 1 99 ? 8.838 -2.662 6.292 1.00 89.31 99 LYS A O 1
ATOM 746 N N . ARG A 1 100 ? 9.199 -2.428 4.090 1.00 93.00 100 ARG A N 1
ATOM 747 C CA . ARG A 1 100 ? 9.891 -1.131 4.173 1.00 93.00 100 ARG A CA 1
ATOM 748 C C . ARG A 1 100 ? 8.951 0.006 4.562 1.00 93.00 100 ARG A C 1
ATOM 750 O O . ARG A 1 100 ? 9.424 1.031 5.052 1.00 93.00 100 ARG A O 1
ATOM 757 N N . TYR A 1 101 ? 7.651 -0.166 4.348 1.00 94.19 101 TYR A N 1
ATOM 758 C CA . TYR A 1 101 ? 6.616 0.834 4.574 1.00 94.19 101 TYR A CA 1
ATOM 759 C C . TYR A 1 101 ? 5.639 0.358 5.661 1.00 94.19 101 TYR A C 1
ATOM 761 O O . TYR A 1 101 ? 4.508 -0.031 5.362 1.00 94.19 101 TYR A O 1
ATOM 769 N N . PRO A 1 102 ? 6.029 0.425 6.951 1.00 93.69 102 PRO A N 1
ATOM 770 C CA . PRO A 1 102 ? 5.186 -0.031 8.061 1.00 93.69 102 PRO A CA 1
ATOM 771 C C . PRO A 1 102 ? 3.848 0.718 8.149 1.00 93.69 102 PRO A C 1
ATOM 773 O O . PRO A 1 102 ? 2.862 0.174 8.637 1.00 93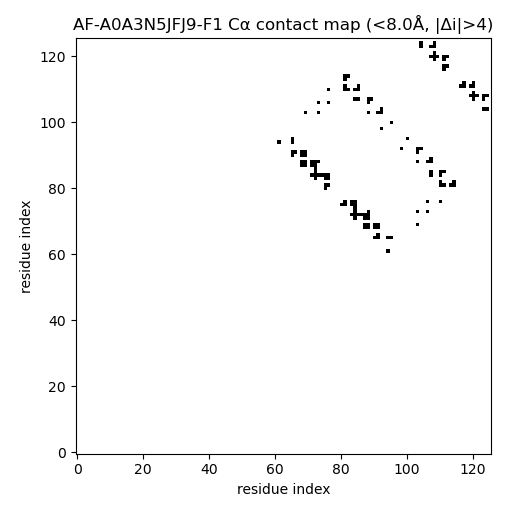.69 102 PRO A O 1
ATOM 776 N N . GLN A 1 103 ? 3.796 1.948 7.626 1.00 95.56 103 GLN A N 1
ATOM 777 C CA . GLN A 1 103 ? 2.580 2.753 7.528 1.00 95.56 103 GLN A CA 1
ATOM 778 C C . GLN A 1 103 ? 1.440 2.028 6.801 1.00 95.56 103 GLN A C 1
ATOM 780 O O . GLN A 1 103 ? 0.294 2.193 7.203 1.00 95.56 103 GLN A O 1
ATOM 785 N N . ILE A 1 104 ? 1.737 1.202 5.788 1.00 97.06 104 ILE A N 1
ATOM 786 C CA . ILE A 1 104 ? 0.717 0.442 5.049 1.00 97.06 104 ILE A CA 1
ATOM 787 C C . ILE A 1 104 ? -0.082 -0.436 6.013 1.00 97.06 104 ILE A C 1
ATOM 789 O O . ILE A 1 104 ? -1.308 -0.415 6.001 1.00 97.06 104 ILE A O 1
ATOM 793 N N . PHE A 1 105 ? 0.616 -1.168 6.881 1.00 95.56 105 PHE A N 1
ATOM 794 C CA . PHE A 1 105 ? 0.002 -2.075 7.847 1.00 95.56 105 PHE A CA 1
ATOM 795 C C . PHE A 1 105 ? -0.776 -1.305 8.919 1.00 95.56 105 PHE A C 1
ATOM 797 O O . PHE A 1 105 ? -1.878 -1.709 9.280 1.00 95.56 105 PHE A O 1
ATOM 804 N N . THR A 1 106 ? -0.262 -0.157 9.370 1.00 95.88 106 THR A N 1
ATOM 805 C CA . THR A 1 106 ? -0.975 0.720 10.311 1.00 95.88 106 THR A CA 1
ATOM 806 C C . THR A 1 106 ? -2.281 1.256 9.722 1.00 95.88 106 THR A C 1
ATOM 808 O O . THR A 1 106 ? -3.318 1.190 10.379 1.00 95.88 106 THR A O 1
ATOM 811 N N . GLU A 1 107 ? -2.257 1.762 8.487 1.00 97.75 107 GLU A N 1
ATOM 812 C CA . GLU A 1 107 ? -3.450 2.296 7.815 1.00 97.75 107 GLU A CA 1
ATOM 813 C C . GLU A 1 107 ? -4.457 1.199 7.474 1.00 97.75 107 GLU A C 1
ATOM 815 O O . GLU A 1 107 ? -5.663 1.403 7.609 1.00 97.75 107 GLU A O 1
ATOM 820 N N . LEU A 1 108 ? -3.974 0.022 7.075 1.00 97.19 108 LEU A N 1
ATOM 821 C CA . LEU A 1 108 ? -4.815 -1.130 6.778 1.00 97.19 108 LEU A CA 1
ATOM 822 C C . LEU A 1 108 ? -5.513 -1.652 8.045 1.00 97.19 108 LEU A C 1
ATOM 824 O O . LEU A 1 108 ? -6.718 -1.904 8.025 1.00 97.19 108 LEU A O 1
ATOM 828 N N . ALA A 1 109 ? -4.778 -1.778 9.152 1.00 96.69 109 ALA A N 1
ATOM 829 C CA . ALA A 1 109 ? -5.334 -2.177 10.440 1.00 96.69 109 ALA A CA 1
ATOM 830 C C . ALA A 1 109 ? -6.360 -1.156 10.953 1.00 96.69 109 ALA A C 1
ATOM 832 O O . ALA A 1 109 ? -7.474 -1.538 11.316 1.00 96.69 109 ALA A O 1
ATOM 833 N N . ASP A 1 110 ? -6.039 0.142 10.904 1.00 97.44 110 ASP A N 1
ATOM 834 C CA . ASP A 1 110 ? -6.985 1.197 11.278 1.00 97.44 110 ASP A CA 1
ATOM 835 C C . ASP A 1 110 ? -8.239 1.159 10.393 1.00 97.44 110 ASP A C 1
ATOM 837 O O . ASP A 1 110 ? -9.350 1.162 10.919 1.00 97.44 110 ASP A O 1
ATOM 841 N N . ALA A 1 111 ? -8.099 1.012 9.071 1.00 98.06 111 ALA A N 1
ATOM 842 C CA . ALA A 1 111 ? -9.245 0.876 8.171 1.00 98.06 111 ALA A CA 1
ATOM 843 C C . ALA A 1 111 ? -10.154 -0.303 8.564 1.00 98.06 111 ALA A C 1
ATOM 845 O O . ALA A 1 111 ? -11.377 -0.147 8.595 1.00 98.06 111 ALA A O 1
ATOM 846 N N . TYR A 1 112 ? -9.587 -1.460 8.919 1.00 97.75 112 TYR A N 1
ATOM 847 C CA . TYR A 1 112 ? -10.373 -2.596 9.405 1.00 97.75 112 TYR A CA 1
ATOM 848 C C . TYR A 1 112 ? -11.064 -2.316 10.743 1.00 97.75 112 TYR A C 1
ATOM 850 O O . TYR A 1 112 ? -12.241 -2.650 10.890 1.00 97.75 112 TYR A O 1
ATOM 858 N N . LEU A 1 113 ? -10.391 -1.663 11.694 1.00 97.06 113 LEU A N 1
ATOM 859 C CA . LEU A 1 113 ? -11.002 -1.277 12.970 1.00 97.06 113 LEU A CA 1
ATOM 860 C C . LEU A 1 113 ? -12.156 -0.288 12.779 1.00 97.06 113 LEU A C 1
ATOM 862 O O . LEU A 1 113 ? -13.209 -0.450 13.394 1.00 97.06 113 LEU A O 1
ATOM 866 N N . LYS A 1 114 ? -11.998 0.705 11.895 1.00 97.44 114 LYS A N 1
ATOM 867 C CA . LYS A 1 114 ? -13.046 1.691 11.573 1.00 97.44 114 LYS A CA 1
ATOM 868 C C . LYS A 1 114 ? -14.260 1.082 10.878 1.00 97.44 114 LYS A C 1
ATOM 870 O O . LYS A 1 114 ? -15.333 1.673 10.925 1.00 97.44 114 LYS A O 1
ATOM 875 N N . LEU A 1 115 ? -14.095 -0.079 10.252 1.00 97.44 115 LEU A N 1
ATOM 876 C CA . LEU A 1 115 ? -15.173 -0.855 9.642 1.00 97.44 115 LEU A CA 1
ATOM 877 C C . LEU A 1 115 ? -15.708 -1.960 10.561 1.00 97.44 115 LEU A C 1
ATOM 879 O O . LEU A 1 115 ? -16.413 -2.843 10.076 1.00 97.44 115 LEU A O 1
ATOM 883 N N . GLU A 1 116 ? -15.354 -1.939 11.849 1.00 96.69 116 GLU A N 1
ATOM 884 C CA . GLU A 1 116 ? -15.787 -2.926 12.846 1.00 96.69 116 GLU A CA 1
ATOM 885 C C . GLU A 1 116 ? -15.389 -4.368 12.472 1.00 96.69 116 GLU A C 1
ATOM 887 O O . GLU A 1 116 ? -16.100 -5.331 12.754 1.00 96.69 116 GLU A O 1
ATOM 892 N N . LYS A 1 117 ? -14.213 -4.529 11.849 1.00 95.81 117 LYS A N 1
ATOM 893 C CA . LYS A 1 117 ? -13.612 -5.825 11.484 1.00 95.81 117 LYS A CA 1
ATOM 894 C C . LYS A 1 117 ? -12.342 -6.100 12.305 1.00 95.81 117 LYS A C 1
ATOM 896 O O . LYS A 1 117 ? -11.245 -6.143 11.739 1.00 95.81 117 LYS A O 1
ATOM 901 N N . PRO A 1 118 ? -12.449 -6.282 13.634 1.00 91.81 118 PRO A N 1
ATOM 902 C CA . PRO A 1 118 ? -11.285 -6.430 14.509 1.00 91.81 118 PRO A CA 1
ATOM 903 C C . PRO A 1 118 ? -10.453 -7.680 14.195 1.00 91.81 118 PRO A C 1
ATOM 905 O O . PRO A 1 118 ? -9.228 -7.607 14.234 1.00 91.81 118 PRO A O 1
ATOM 908 N N . ASP A 1 119 ? -11.086 -8.786 13.792 1.00 93.62 119 ASP A N 1
ATOM 909 C CA . ASP A 1 119 ? -10.379 -10.019 13.418 1.00 93.62 119 ASP A CA 1
ATOM 910 C C . ASP A 1 119 ? -9.465 -9.794 12.208 1.00 93.62 119 ASP A C 1
ATOM 912 O O . ASP A 1 119 ? -8.310 -10.218 12.194 1.00 93.62 119 ASP A O 1
ATOM 916 N N . SER A 1 120 ? -9.958 -9.059 11.204 1.00 92.94 120 SER A N 1
ATOM 917 C CA . SER A 1 120 ? -9.159 -8.682 10.037 1.00 92.94 120 SER A CA 1
ATOM 918 C C . SER A 1 120 ? -8.012 -7.756 10.422 1.00 92.94 120 SER A C 1
ATOM 920 O O . SER A 1 120 ? -6.917 -7.930 9.905 1.00 92.94 120 SER A O 1
ATOM 922 N N . SER A 1 121 ? -8.225 -6.820 11.352 1.00 91.19 121 SER A N 1
ATOM 923 C CA . SER A 1 121 ? -7.151 -5.960 11.861 1.00 91.19 121 SER A CA 1
ATOM 924 C C . SER A 1 121 ? -6.074 -6.749 12.604 1.00 91.19 121 SER A C 1
ATOM 926 O O . SER A 1 121 ? -4.898 -6.424 12.461 1.00 91.19 121 SER A O 1
ATOM 928 N N . LEU A 1 122 ? -6.446 -7.756 13.399 1.00 89.50 122 LEU A N 1
ATOM 929 C CA . LEU A 1 122 ? -5.492 -8.560 14.163 1.00 89.50 122 LEU A CA 1
ATOM 930 C C . LEU A 1 122 ? -4.532 -9.316 13.240 1.00 89.50 122 LEU A C 1
ATOM 932 O O . LEU A 1 122 ? -3.335 -9.351 13.513 1.00 89.50 122 LEU A O 1
ATOM 936 N N . LEU A 1 123 ? -5.041 -9.853 12.126 1.00 90.19 123 LEU A N 1
ATOM 937 C CA . LEU A 1 123 ? -4.226 -10.538 11.118 1.00 90.19 123 LEU A CA 1
ATOM 938 C C . LEU A 1 123 ? -3.143 -9.638 10.510 1.00 90.19 123 LEU A C 1
ATOM 940 O O . LEU A 1 123 ? -2.106 -10.140 10.097 1.00 90.19 123 LEU A O 1
ATOM 944 N N . ILE A 1 124 ? -3.358 -8.320 10.458 1.00 89.94 124 ILE A N 1
ATOM 945 C CA . ILE A 1 124 ? -2.383 -7.380 9.883 1.00 89.94 124 ILE A CA 1
ATOM 946 C C . ILE A 1 124 ? -1.173 -7.170 10.803 1.00 89.94 124 ILE A C 1
ATOM 948 O O . ILE A 1 124 ? -0.085 -6.861 10.322 1.00 89.94 124 ILE A O 1
ATOM 952 N N . TYR A 1 125 ? -1.350 -7.336 12.115 1.00 77.31 125 TYR A N 1
ATOM 953 C CA . TYR A 1 125 ? -0.293 -7.134 13.109 1.00 77.31 125 TYR A CA 1
ATOM 954 C C . TYR A 1 125 ? 0.573 -8.376 13.376 1.00 77.31 125 TYR A C 1
ATOM 956 O O . TYR A 1 125 ? 1.556 -8.264 14.110 1.00 77.31 125 TYR A O 1
ATOM 964 N N . GLN A 1 126 ? 0.207 -9.538 12.827 1.00 77.88 126 GLN A N 1
ATOM 965 C CA . GLN A 1 126 ? 0.917 -10.814 12.997 1.00 77.88 126 GLN A CA 1
ATOM 966 C C . GLN A 1 126 ? 2.019 -10.997 11.942 1.00 77.88 126 GLN A C 1
ATOM 968 O O . GLN A 1 126 ? 3.081 -11.547 12.309 1.00 77.88 126 GLN A O 1
#

Sequence (126 aa):
MLKRMIPVLLVFALLIMAGMMTTAMLTGCTATTGGGTATTKSVDEAALKQKAKEDSLAKEKYDREFAIAFSTGHEHHKNKNYADAIRPLLKAADLDTAKRYPQIFTELADAYLKLEKPDSSLLIYQ

Secondary structure (DSSP, 8-state):
-GGGSHHHHHHHHHHHTTSSS------------------SHHHHHHHHHHHHHHHHHHHHHHHHHHHHHHHHHHHHHHTT-HHHHHHHHHHHHHH-TT---HHHHHHHHHHHHHTT-HHHHHHHT-

Mean predicted aligned error: 15.99 Å

Solvent-accessible surface area (backbone atoms only —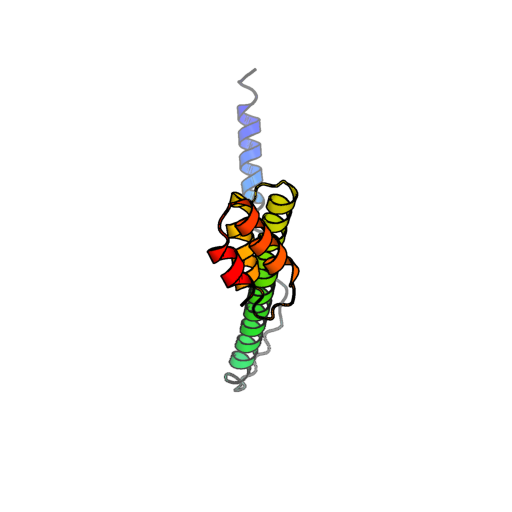 not comparable to full-atom values): 7480 Å² total; per-residue (Å²): 128,74,86,70,51,59,67,56,56,55,55,55,59,60,58,61,74,70,72,81,80,85,86,79,88,90,84,82,76,85,84,75,91,70,92,72,96,70,85,72,66,60,58,57,54,50,50,50,55,49,49,53,50,51,54,52,50,50,50,52,50,50,54,50,51,32,54,52,21,37,53,53,8,50,54,26,44,76,70,65,39,31,80,70,11,43,63,30,26,50,54,22,50,68,62,43,78,82,60,82,59,62,63,46,48,54,53,45,24,48,29,25,49,78,68,74,33,56,71,65,21,52,64,60,78,111

Radius of gyration: 28.91 Å; Cα contacts (8 Å, |Δi|>4): 74; chains: 1; bounding box: 57×47×68 Å

Foldseek 3Di:
DPPPVVVVVVVVVVVVVVPPPPDDDDDDDDDDDDDDDDDPPPVVVVVVVVVVVVVVVVVVVLVVLLVVLQVQLVVCLVVVVLVRNQPSLVSNVVSPPVCPPVVSLVSNLVSCVSVVNNVSSVVSVD

Nearest PDB structures (foldseek):
  8gab-assembly2_C  TM=5.552E-01  e=1.963E+00  synthetic construct
  8gac-assembly1_A  TM=4.650E-01  e=1.963E+00  synthetic construct
  9dze-assembly1_B  TM=5.899E-01  e=6.165E+00  synthetic construct